Protein AF-A0A2U1K9F3-F1 (afdb_monomer)

pLDDT: mean 85.96, std 15.32, range [48.97, 97.88]

Mean predicted aligned error: 7.22 Å

InterPro domains:
  IPR051348 U-box domain-containing ubiquitin ligases [PTHR45647] (1-56)

Organism: Artemisia annua (NCBI:txid35608)

Foldseek 3Di:
DDDPVDPDPPVVLVVVVVVLVVQCVDPDPVSRDDCVPPVVVSVVVVVVVVVVVDPCPVVVVVVVD

Secondary structure (DSSP, 8-state):
---TTSSS--HHHHHHHHHHHHHHT-SSTTTSPPIIIIIHHHHHHHHHHHHHHS-THHHHHHHT-

Structure (mmCIF, N/CA/C/O backbone):
data_AF-A0A2U1K9F3-F1
#
_entry.id   AF-A0A2U1K9F3-F1
#
loop_
_atom_site.group_PDB
_atom_site.id
_atom_site.type_symbol
_atom_site.label_atom_id
_atom_site.label_alt_id
_atom_site.label_comp_id
_atom_site.label_asym_id
_atom_site.label_entity_id
_atom_site.label_seq_id
_atom_site.pdbx_PDB_ins_code
_atom_site.Cartn_x
_atom_site.Cartn_y
_atom_site.Cartn_z
_atom_site.occupancy
_atom_site.B_iso_or_equiv
_atom_site.auth_seq_id
_atom_site.auth_comp_id
_atom_site.auth_asym_id
_atom_site.auth_atom_id
_atom_site.pdbx_PDB_model_num
ATOM 1 N N . MET A 1 1 ? 5.829 10.833 -3.081 1.00 70.56 1 MET A N 1
ATOM 2 C CA . MET A 1 1 ? 6.692 10.946 -4.274 1.00 70.56 1 MET A CA 1
ATOM 3 C C . MET A 1 1 ? 7.154 9.538 -4.607 1.00 70.56 1 MET A C 1
ATOM 5 O O . MET A 1 1 ? 7.597 8.872 -3.679 1.00 70.56 1 MET A O 1
ATOM 9 N N . LEU A 1 2 ? 6.946 9.064 -5.840 1.00 85.56 2 LEU A N 1
ATOM 10 C CA . LEU A 1 2 ? 7.468 7.765 -6.295 1.00 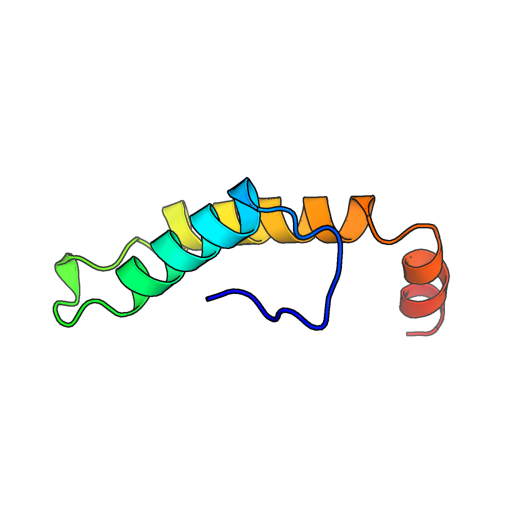85.56 2 LEU A CA 1
ATOM 11 C C . LEU A 1 2 ? 8.937 7.921 -6.701 1.00 85.56 2 LEU A C 1
ATOM 13 O O . LEU A 1 2 ? 9.370 9.042 -6.978 1.00 85.56 2 LEU A O 1
ATOM 17 N N . ASP A 1 3 ? 9.694 6.827 -6.693 1.00 88.94 3 ASP A N 1
ATOM 18 C CA . ASP A 1 3 ? 11.110 6.851 -7.065 1.00 88.94 3 ASP A CA 1
ATOM 19 C C . ASP A 1 3 ? 11.249 7.176 -8.565 1.00 88.94 3 ASP A C 1
ATOM 21 O O . ASP A 1 3 ? 10.758 6.405 -9.395 1.00 88.94 3 ASP A O 1
ATOM 25 N N . PRO A 1 4 ? 11.902 8.295 -8.933 1.00 88.44 4 PRO A N 1
ATOM 26 C CA . PRO A 1 4 ? 12.089 8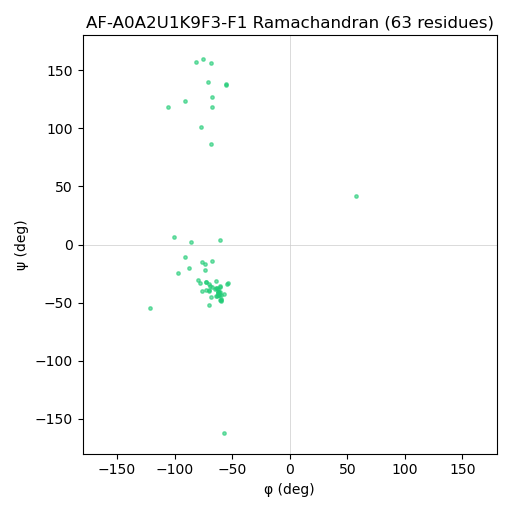.672 -10.331 1.00 88.44 4 PRO A CA 1
ATOM 27 C C . PRO A 1 4 ? 13.026 7.727 -11.100 1.00 88.44 4 PRO A C 1
ATOM 29 O O . PRO A 1 4 ? 13.065 7.787 -12.325 1.00 88.44 4 PRO A O 1
ATOM 32 N N . SER A 1 5 ? 13.786 6.875 -10.407 1.00 91.94 5 SER A N 1
ATOM 33 C CA . SER A 1 5 ? 14.742 5.936 -11.010 1.00 91.94 5 SER A CA 1
ATOM 34 C C . SER A 1 5 ? 14.066 4.715 -11.638 1.00 91.94 5 SER A C 1
ATOM 36 O O . SER A 1 5 ? 14.702 3.993 -12.403 1.00 91.94 5 SER A O 1
ATOM 38 N N . VAL A 1 6 ? 12.792 4.469 -11.315 1.00 85.69 6 VAL A N 1
ATOM 39 C CA . VAL A 1 6 ? 12.011 3.349 -11.849 1.00 85.69 6 VAL A CA 1
ATOM 40 C C . VAL A 1 6 ? 11.011 3.890 -12.881 1.00 85.69 6 VAL A C 1
ATOM 42 O O . VAL A 1 6 ? 10.164 4.714 -12.524 1.00 85.69 6 VAL A O 1
ATOM 45 N N . PRO A 1 7 ? 11.105 3.475 -14.158 1.00 85.25 7 PRO A N 1
ATOM 46 C CA . PRO A 1 7 ? 10.128 3.841 -15.177 1.00 85.2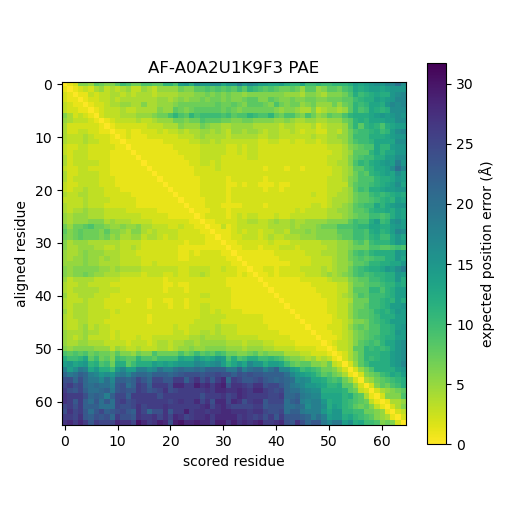5 7 PRO A CA 1
ATOM 47 C C . PRO A 1 7 ? 8.822 3.045 -15.013 1.00 85.25 7 PRO A C 1
ATOM 49 O O . PRO A 1 7 ? 8.810 1.983 -14.397 1.00 85.25 7 PRO A O 1
ATOM 52 N N . ASP A 1 8 ? 7.730 3.562 -15.584 1.00 86.19 8 ASP A N 1
ATOM 53 C CA . ASP A 1 8 ? 6.455 2.845 -15.760 1.00 86.19 8 ASP A CA 1
ATOM 54 C C . ASP A 1 8 ? 5.804 2.309 -14.472 1.00 86.19 8 ASP A C 1
ATOM 56 O O . ASP A 1 8 ? 5.258 1.206 -14.428 1.00 86.19 8 ASP A O 1
ATOM 60 N N . TRP A 1 9 ? 5.825 3.111 -13.403 1.00 87.69 9 TRP A N 1
ATOM 61 C CA . TRP A 1 9 ? 5.096 2.785 -12.177 1.00 87.69 9 TRP A CA 1
ATOM 62 C C . TRP A 1 9 ? 3.602 2.540 -12.448 1.00 87.69 9 TRP A C 1
ATOM 64 O O . TRP A 1 9 ? 2.972 3.370 -13.112 1.00 87.69 9 TRP A O 1
ATOM 74 N N . PRO A 1 10 ? 2.996 1.505 -11.835 1.00 91.81 10 PRO A N 1
ATOM 75 C CA . PRO A 1 10 ? 1.544 1.359 -11.776 1.00 91.81 10 PRO A CA 1
ATOM 76 C C . PRO A 1 10 ? 0.983 2.463 -10.872 1.00 91.81 10 PRO A C 1
ATOM 78 O O . PRO A 1 10 ? 0.908 2.334 -9.650 1.00 91.81 10 PRO A O 1
ATOM 81 N N . GLN A 1 11 ? 0.728 3.628 -11.469 1.00 90.94 11 GLN A N 1
ATOM 82 C CA . GLN A 1 11 ? 0.547 4.880 -10.739 1.00 90.94 11 GLN A CA 1
ATOM 83 C C . GLN A 1 11 ? -0.705 4.843 -9.856 1.00 90.94 11 GLN A C 1
ATOM 85 O O . GLN A 1 11 ? -0.663 5.319 -8.719 1.00 90.94 11 GLN A O 1
ATOM 90 N N . ASP A 1 12 ? -1.779 4.222 -10.345 1.00 92.31 12 ASP A N 1
ATOM 91 C CA . ASP A 1 12 ? -3.045 4.081 -9.629 1.00 92.31 12 ASP A CA 1
ATOM 92 C C . ASP A 1 12 ? -2.913 3.145 -8.424 1.00 92.31 12 ASP A C 1
ATOM 94 O O . ASP A 1 12 ? -3.343 3.483 -7.317 1.00 92.31 12 ASP A O 1
ATOM 98 N N . GLU A 1 13 ? -2.252 2.000 -8.586 1.00 93.69 13 GLU A N 1
ATOM 99 C CA . GLU A 1 13 ? -2.037 1.035 -7.511 1.00 93.69 13 GLU A CA 1
ATOM 100 C C . GLU A 1 13 ? -1.016 1.525 -6.492 1.00 93.69 13 GLU A C 1
ATOM 102 O O . GLU A 1 13 ? -1.236 1.379 -5.288 1.00 93.69 13 GLU A O 1
ATOM 107 N N . ALA A 1 14 ? 0.053 2.182 -6.942 1.00 93.50 14 ALA A N 1
ATOM 108 C CA . ALA A 1 14 ? 1.023 2.813 -6.056 1.00 93.50 14 ALA A CA 1
ATOM 109 C C . ALA A 1 14 ? 0.366 3.918 -5.212 1.00 93.50 14 ALA A C 1
ATOM 111 O O . ALA A 1 14 ? 0.619 4.031 -4.009 1.00 93.50 14 ALA A O 1
ATOM 112 N N . LEU A 1 15 ? -0.520 4.716 -5.814 1.00 94.31 15 LEU A N 1
ATOM 113 C CA . LEU A 1 15 ? -1.272 5.755 -5.116 1.00 94.31 15 LEU A CA 1
ATOM 114 C C . LEU A 1 15 ? -2.323 5.167 -4.164 1.00 94.31 15 LEU A C 1
ATOM 116 O O . LEU A 1 15 ? -2.485 5.669 -3.049 1.00 94.31 15 LEU A O 1
ATOM 120 N N . GLY A 1 16 ? -3.008 4.095 -4.566 1.00 94.44 16 GLY A N 1
ATOM 121 C CA . GLY A 1 16 ? -3.920 3.338 -3.708 1.00 94.44 16 GLY A CA 1
ATOM 122 C C . GLY A 1 16 ? -3.209 2.773 -2.478 1.00 94.44 16 GLY A C 1
ATOM 123 O O . GLY A 1 16 ? -3.645 2.999 -1.347 1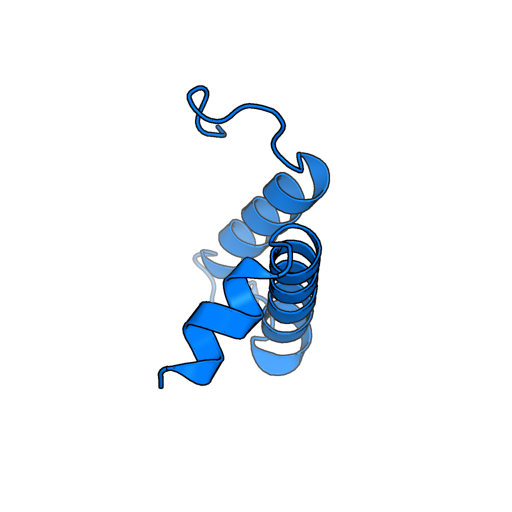.00 94.44 16 GLY A O 1
ATOM 124 N N . PHE A 1 17 ? -2.052 2.143 -2.684 1.00 95.38 17 PHE A N 1
ATOM 125 C CA . PHE A 1 17 ? -1.222 1.610 -1.609 1.00 95.38 17 PHE A CA 1
ATOM 126 C C . PHE A 1 17 ? -0.725 2.708 -0.662 1.00 95.38 17 PHE A C 1
ATOM 128 O O .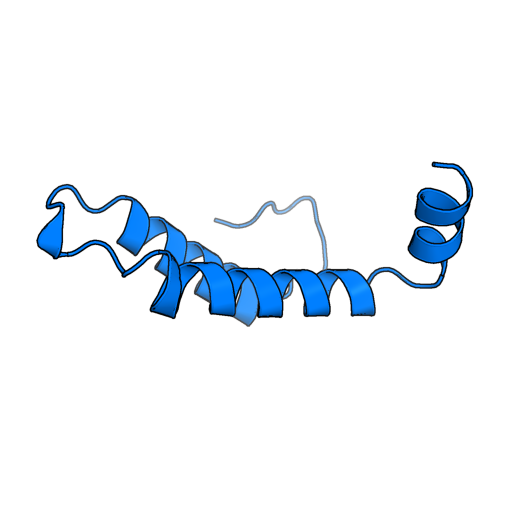 PHE A 1 17 ? -0.814 2.562 0.557 1.00 95.38 17 PHE A O 1
ATOM 135 N N . ALA A 1 18 ? -0.273 3.847 -1.196 1.00 95.31 18 ALA A N 1
ATOM 136 C CA . ALA A 1 18 ? 0.167 4.976 -0.380 1.00 95.31 18 ALA A CA 1
ATOM 137 C C . ALA A 1 18 ? -0.961 5.535 0.507 1.00 95.31 18 ALA A C 1
ATOM 139 O O . ALA A 1 18 ? -0.731 5.843 1.679 1.00 95.31 18 ALA A O 1
ATOM 140 N N . LYS A 1 19 ? -2.190 5.635 -0.020 1.00 95.50 19 LYS A N 1
ATOM 141 C CA . LYS A 1 19 ? -3.369 6.048 0.761 1.00 95.50 19 LYS A CA 1
ATOM 142 C C . LYS A 1 19 ? -3.687 5.050 1.873 1.00 95.50 19 LYS A C 1
ATOM 144 O O . LYS A 1 19 ? -3.918 5.469 3.005 1.00 95.50 19 LYS A O 1
ATOM 149 N N . LEU A 1 20 ? -3.650 3.750 1.576 1.00 96.81 20 LEU A N 1
ATOM 150 C CA . LEU A 1 20 ? -3.862 2.703 2.576 1.00 96.81 20 LEU A CA 1
ATOM 151 C C . LEU A 1 20 ? -2.795 2.759 3.681 1.00 96.81 20 LEU A C 1
ATOM 153 O O . LEU A 1 20 ? -3.122 2.692 4.864 1.00 96.81 20 LEU A O 1
ATOM 157 N N . ALA A 1 21 ? -1.525 2.943 3.312 1.00 96.56 21 ALA A N 1
ATOM 158 C CA . ALA A 1 21 ? -0.423 3.069 4.262 1.00 96.56 21 ALA A CA 1
ATOM 159 C C . ALA A 1 21 ? -0.583 4.294 5.179 1.00 96.56 21 ALA A C 1
ATOM 161 O O . ALA A 1 21 ? -0.356 4.191 6.385 1.00 96.56 21 ALA A O 1
ATOM 162 N N . LEU A 1 22 ? -1.032 5.429 4.631 1.00 96.38 22 LEU A N 1
ATOM 163 C CA . LEU A 1 22 ? -1.376 6.624 5.409 1.00 96.38 22 LEU A CA 1
ATOM 164 C C . LEU A 1 22 ? -2.481 6.336 6.430 1.00 96.38 22 LEU A C 1
ATOM 166 O O . LEU A 1 22 ? -2.318 6.663 7.603 1.00 96.38 22 LEU A O 1
ATOM 170 N N . GLN A 1 23 ? -3.553 5.656 6.017 1.00 96.38 23 GLN A N 1
ATOM 171 C CA . GLN A 1 23 ? -4.640 5.265 6.920 1.00 96.38 23 GLN A CA 1
ATOM 172 C C . GLN A 1 23 ? -4.158 4.315 8.030 1.00 96.38 23 GLN A C 1
ATOM 174 O O . GLN A 1 23 ? -4.562 4.436 9.186 1.00 96.38 23 GLN A O 1
ATOM 179 N N . CYS A 1 24 ? -3.248 3.390 7.720 1.00 97.50 24 CYS A N 1
ATOM 180 C CA . CYS A 1 24 ? -2.616 2.527 8.722 1.00 97.50 24 CYS A CA 1
ATOM 181 C C . CYS A 1 24 ? -1.757 3.312 9.731 1.00 97.50 24 CYS A C 1
ATOM 183 O O . CYS A 1 24 ? -1.657 2.911 10.894 1.00 97.50 24 CYS A O 1
ATOM 185 N N . ALA A 1 25 ? -1.153 4.422 9.302 1.00 97.00 25 ALA A N 1
ATOM 186 C CA . ALA A 1 25 ? -0.285 5.274 10.111 1.00 97.00 25 ALA A CA 1
ATOM 187 C C . ALA A 1 25 ? -1.037 6.341 10.932 1.00 97.00 25 ALA A C 1
ATOM 189 O O . ALA A 1 25 ? -0.398 7.117 11.646 1.00 97.00 25 ALA A O 1
ATOM 190 N N . GLU A 1 26 ? -2.374 6.372 10.887 1.00 97.25 26 GLU A N 1
ATOM 191 C CA . GLU A 1 26 ? -3.180 7.330 11.649 1.00 97.25 26 GLU A CA 1
ATOM 192 C C . GLU A 1 26 ? -2.865 7.286 13.155 1.00 97.25 26 GLU A C 1
ATOM 194 O O . GLU A 1 26 ? -2.718 6.222 13.775 1.00 97.25 26 GLU A O 1
ATOM 199 N N . LEU A 1 27 ? -2.782 8.465 13.779 1.00 96.19 27 LEU A N 1
ATOM 200 C CA . LEU A 1 27 ? -2.451 8.614 15.205 1.00 96.19 27 LEU A CA 1
ATOM 201 C C . LEU A 1 27 ? -3.476 7.917 16.106 1.00 96.19 27 LEU A C 1
ATOM 203 O O . LEU A 1 27 ? -3.134 7.332 17.136 1.00 96.19 27 LEU A O 1
ATOM 207 N N . LYS A 1 28 ? -4.747 7.965 15.713 1.00 96.69 28 LYS A N 1
ATOM 208 C CA . LYS A 1 28 ? -5.855 7.388 16.468 1.00 96.69 28 LYS A CA 1
ATOM 209 C C . LYS A 1 28 ? -6.092 5.951 16.026 1.00 96.69 28 LYS A C 1
ATOM 211 O O . LYS A 1 28 ? -6.422 5.682 14.878 1.00 96.69 28 LYS A O 1
ATOM 216 N N . ARG A 1 29 ? -6.039 5.021 16.985 1.00 93.44 29 ARG A N 1
ATOM 217 C CA . ARG A 1 29 ? -6.252 3.585 16.732 1.00 93.44 29 ARG A CA 1
ATOM 218 C C . ARG A 1 29 ? -7.582 3.275 16.033 1.00 93.44 29 ARG A C 1
ATOM 220 O O . ARG A 1 29 ? -7.634 2.337 15.254 1.00 93.44 29 ARG A O 1
ATOM 227 N N . LYS A 1 30 ? -8.637 4.040 16.325 1.00 94.44 30 LYS A N 1
ATOM 228 C CA . LYS A 1 30 ? -9.982 3.833 15.766 1.00 94.44 30 LYS A CA 1
ATOM 229 C C . LYS A 1 30 ? -10.124 4.237 14.295 1.00 94.44 30 LYS A C 1
ATOM 231 O O . LYS A 1 30 ? -11.049 3.767 13.651 1.00 94.44 30 LYS A O 1
ATOM 236 N N . ASP A 1 31 ? -9.243 5.110 13.808 1.00 96.19 31 ASP A N 1
ATOM 237 C CA . ASP A 1 31 ? -9.289 5.617 12.433 1.00 96.19 31 ASP A CA 1
ATOM 238 C C . ASP A 1 31 ? -8.449 4.727 11.495 1.00 96.19 31 ASP A C 1
ATOM 240 O O . ASP A 1 31 ? -8.557 4.823 10.275 1.00 96.19 31 ASP A O 1
ATOM 244 N N . ARG A 1 32 ? -7.652 3.809 12.067 1.00 97.88 32 ARG A N 1
ATOM 245 C CA . ARG A 1 32 ? -6.915 2.798 11.309 1.00 97.88 32 ARG A CA 1
ATOM 246 C C . ARG A 1 32 ? -7.872 1.746 10.747 1.00 97.88 32 ARG A C 1
ATOM 248 O O . ARG A 1 32 ? -8.779 1.306 11.460 1.00 97.88 32 ARG A O 1
ATOM 255 N N . PRO A 1 33 ? -7.645 1.295 9.507 1.00 97.44 33 PRO A N 1
ATOM 256 C CA . PRO A 1 33 ? -8.474 0.285 8.874 1.00 97.44 33 PRO A CA 1
ATOM 257 C C . PRO A 1 33 ? -8.309 -1.082 9.549 1.00 97.44 33 PRO A C 1
ATOM 259 O O . PRO A 1 33 ? -7.288 -1.385 10.172 1.00 97.44 33 PRO A O 1
ATOM 262 N N . ASP A 1 34 ? -9.325 -1.930 9.401 1.00 97.25 34 ASP A N 1
ATOM 263 C CA . ASP A 1 34 ? -9.284 -3.302 9.897 1.00 97.25 34 ASP A CA 1
ATOM 264 C C . ASP A 1 34 ? -8.259 -4.125 9.104 1.00 97.25 34 ASP A C 1
ATOM 266 O O . ASP A 1 34 ? -8.299 -4.187 7.870 1.00 97.25 34 ASP A O 1
ATOM 270 N N . LEU A 1 35 ? -7.343 -4.772 9.827 1.00 96.00 35 LEU A N 1
ATOM 271 C CA . LEU A 1 35 ? -6.270 -5.551 9.222 1.00 96.00 35 LEU A CA 1
ATOM 272 C C . LEU A 1 35 ? -6.822 -6.696 8.363 1.00 96.00 35 LEU A C 1
ATOM 274 O O . LEU A 1 35 ? -6.394 -6.865 7.227 1.00 96.00 35 LEU A O 1
ATOM 278 N N . GLY A 1 36 ? -7.780 -7.464 8.883 1.00 95.94 36 GLY A N 1
ATOM 279 C CA . GLY A 1 36 ? -8.295 -8.659 8.216 1.00 95.94 36 GLY A CA 1
ATOM 280 C C . GLY A 1 36 ? -9.277 -8.356 7.090 1.00 95.94 36 GLY A C 1
ATOM 281 O O . GLY A 1 36 ? -9.327 -9.089 6.107 1.00 95.94 36 GLY A O 1
ATOM 282 N N . LYS A 1 37 ? -10.056 -7.283 7.225 1.00 96.50 37 LYS A N 1
ATOM 283 C CA . LYS A 1 37 ? -11.153 -6.966 6.302 1.00 96.50 37 LYS A CA 1
ATOM 284 C C . LYS A 1 37 ? -10.785 -5.961 5.221 1.00 96.50 37 LYS A C 1
ATOM 286 O O . LYS A 1 37 ? -11.450 -5.944 4.193 1.00 96.50 37 LYS A O 1
ATOM 291 N N . VAL A 1 38 ? -9.787 -5.110 5.457 1.00 96.81 38 VAL A N 1
ATOM 292 C CA . VAL A 1 38 ? -9.428 -4.024 4.533 1.00 96.81 38 VAL A CA 1
ATOM 293 C C . VAL A 1 38 ? -7.986 -4.157 4.067 1.00 96.81 38 VAL A C 1
ATOM 295 O O . VAL A 1 38 ? -7.737 -4.218 2.868 1.00 96.81 38 VAL A O 1
ATOM 298 N N . VAL A 1 39 ? -7.034 -4.247 4.999 1.00 97.12 39 VAL A N 1
ATOM 299 C CA . VAL A 1 39 ? -5.607 -4.219 4.647 1.00 97.12 39 VAL A CA 1
ATOM 300 C C . VAL A 1 39 ? -5.183 -5.496 3.923 1.00 97.12 39 VAL A C 1
ATOM 302 O O . VAL A 1 39 ? -4.606 -5.419 2.843 1.00 97.12 39 VAL A O 1
ATOM 305 N N . LEU A 1 40 ? -5.473 -6.673 4.489 1.00 97.44 40 LEU A N 1
ATOM 306 C CA . LEU A 1 40 ? -5.054 -7.947 3.897 1.00 97.44 40 LEU A CA 1
ATOM 307 C C . LEU A 1 40 ? -5.646 -8.194 2.496 1.00 97.44 40 LEU A C 1
ATOM 309 O O . LEU A 1 40 ? -4.877 -8.599 1.625 1.00 97.44 40 LEU A O 1
ATOM 313 N N . PRO A 1 41 ? -6.941 -7.931 2.226 1.00 97.31 41 PRO A N 1
ATOM 314 C CA . PRO A 1 41 ? -7.487 -8.068 0.876 1.00 97.31 41 PRO A CA 1
ATOM 315 C C . PRO A 1 41 ? -6.814 -7.153 -0.153 1.00 97.31 41 PRO A C 1
ATOM 317 O O . PRO A 1 41 ? -6.508 -7.606 -1.253 1.00 97.31 41 PRO A O 1
ATOM 320 N N . GLU A 1 42 ? -6.523 -5.897 0.201 1.00 97.00 42 GLU A N 1
ATOM 321 C CA . GLU A 1 42 ? -5.869 -4.972 -0.734 1.00 97.00 42 GLU A CA 1
ATOM 322 C C . GLU A 1 42 ? -4.408 -5.363 -0.990 1.00 97.00 42 GLU A C 1
ATOM 324 O O . GLU A 1 42 ? -3.948 -5.347 -2.130 1.00 97.00 42 GLU A O 1
ATOM 329 N N . LEU A 1 43 ? -3.684 -5.803 0.045 1.00 96.75 43 LEU A N 1
ATOM 330 C CA . LEU A 1 43 ? -2.329 -6.336 -0.116 1.00 96.75 43 LEU A CA 1
ATOM 331 C C . LEU A 1 43 ? -2.299 -7.607 -0.971 1.00 96.75 43 LEU A C 1
ATOM 333 O O . LEU A 1 43 ? -1.369 -7.786 -1.753 1.00 96.75 43 LEU A O 1
ATOM 337 N N . ALA A 1 44 ? -3.301 -8.482 -0.843 1.00 95.88 44 ALA A N 1
ATOM 338 C CA . ALA A 1 44 ? -3.420 -9.671 -1.681 1.00 95.88 44 ALA A CA 1
ATOM 339 C C . ALA A 1 44 ? -3.621 -9.292 -3.157 1.00 95.88 44 ALA A C 1
ATOM 341 O O . ALA A 1 44 ? -2.909 -9.812 -4.009 1.00 95.88 44 ALA A O 1
ATOM 342 N N . ARG A 1 45 ? -4.491 -8.315 -3.449 1.00 95.69 45 ARG A N 1
ATOM 343 C CA . ARG A 1 45 ? -4.684 -7.791 -4.811 1.00 95.69 45 ARG A CA 1
ATOM 344 C C . ARG A 1 45 ? -3.389 -7.212 -5.398 1.00 95.69 45 ARG A C 1
ATOM 346 O O . ARG A 1 45 ? -3.072 -7.462 -6.556 1.00 95.69 45 ARG A O 1
ATOM 353 N N . LEU A 1 46 ? -2.628 -6.451 -4.604 1.00 94.62 46 LEU A N 1
ATOM 354 C CA . LEU A 1 46 ? -1.340 -5.879 -5.024 1.00 94.62 46 LEU A CA 1
ATOM 355 C C . LEU A 1 46 ? -0.263 -6.949 -5.244 1.00 94.62 46 LEU A C 1
ATOM 357 O O . LEU A 1 46 ? 0.546 -6.826 -6.163 1.00 94.62 46 LEU A O 1
ATOM 361 N N . ARG A 1 47 ? -0.251 -8.004 -4.420 1.00 92.50 47 ARG A N 1
ATOM 362 C CA . ARG A 1 47 ? 0.606 -9.175 -4.635 1.00 92.5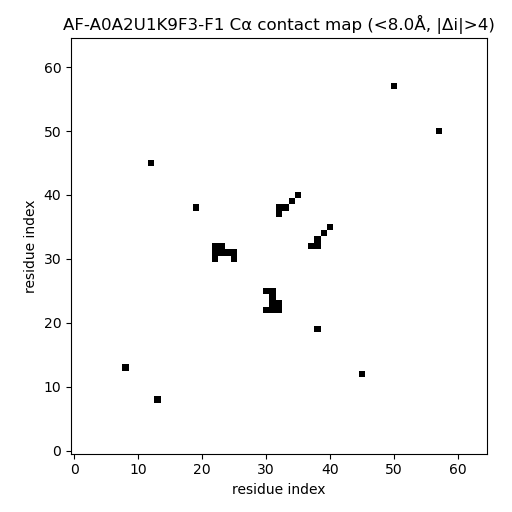0 47 ARG A CA 1
ATOM 363 C C . ARG A 1 47 ? 0.283 -9.827 -5.975 1.00 92.50 47 ARG A C 1
ATOM 365 O O . ARG A 1 47 ? 1.213 -10.086 -6.729 1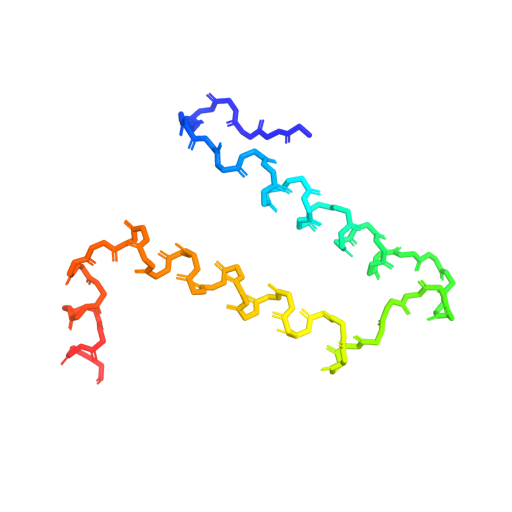.00 92.50 47 ARG A O 1
ATOM 372 N N . ASP A 1 48 ? -0.993 -10.060 -6.262 1.00 91.88 48 ASP A N 1
ATOM 373 C CA . ASP A 1 48 ? -1.419 -10.735 -7.490 1.00 91.88 48 ASP A CA 1
ATOM 374 C C . ASP A 1 48 ? -1.016 -9.912 -8.730 1.00 91.88 48 ASP A C 1
ATOM 376 O O . ASP A 1 48 ? -0.415 -10.455 -9.652 1.00 91.88 48 ASP A O 1
ATOM 380 N N . LEU A 1 49 ? -1.172 -8.581 -8.692 1.00 90.69 49 LEU A N 1
ATOM 381 C CA . LEU A 1 49 ? -0.646 -7.669 -9.723 1.00 90.69 49 LEU A CA 1
ATOM 382 C C . LEU A 1 49 ? 0.882 -7.796 -9.907 1.00 90.69 49 LEU A C 1
ATOM 384 O O . LEU A 1 49 ? 1.406 -7.810 -11.023 1.00 90.69 49 LEU A O 1
ATOM 388 N N . GLY A 1 50 ? 1.624 -7.891 -8.801 1.00 87.31 50 GLY A N 1
ATOM 389 C CA . GLY A 1 50 ? 3.070 -8.113 -8.834 1.00 87.31 50 GLY A CA 1
ATOM 390 C C . GLY A 1 50 ? 3.439 -9.467 -9.446 1.00 87.31 50 GLY A C 1
ATOM 391 O O . GLY A 1 50 ? 4.409 -9.562 -10.193 1.00 87.31 50 GLY A O 1
ATOM 392 N N . GLN A 1 51 ? 2.646 -10.504 -9.179 1.00 86.06 51 GLN A N 1
ATOM 393 C CA . GLN A 1 51 ? 2.840 -11.842 -9.735 1.00 86.06 51 GLN A CA 1
ATOM 394 C C . GLN A 1 51 ? 2.481 -11.922 -11.220 1.00 86.06 51 GLN A C 1
ATOM 396 O O . GLN A 1 51 ? 3.131 -12.663 -11.941 1.00 86.06 51 GLN A O 1
ATOM 401 N N . GLU A 1 52 ? 1.501 -11.155 -11.694 1.00 82.19 52 GLU A N 1
ATOM 402 C CA . GLU A 1 52 ? 1.184 -11.054 -13.125 1.00 82.19 52 GLU A CA 1
ATOM 403 C C . GLU A 1 52 ? 2.287 -10.329 -13.912 1.00 82.19 52 GLU A C 1
ATOM 405 O O . GLU A 1 52 ? 2.579 -10.688 -15.053 1.00 82.19 52 GLU A O 1
ATOM 410 N N . SER A 1 53 ? 2.921 -9.317 -13.307 1.00 73.62 53 SER A N 1
ATOM 411 C CA . SER A 1 53 ? 3.997 -8.546 -13.952 1.00 73.62 53 SER A CA 1
ATOM 412 C C . SER A 1 53 ? 5.352 -9.261 -13.930 1.00 73.62 53 SER A C 1
ATOM 414 O O . SER A 1 53 ? 6.151 -9.125 -14.861 1.00 73.62 53 SER A O 1
ATOM 416 N N . MET A 1 54 ? 5.613 -10.075 -12.906 1.00 66.12 54 MET A N 1
ATOM 417 C CA . MET A 1 54 ? 6.721 -11.022 -12.910 1.00 66.12 54 MET A CA 1
ATOM 418 C C . MET A 1 54 ? 6.327 -12.222 -13.777 1.00 66.12 54 MET A C 1
ATOM 420 O O . MET A 1 54 ? 5.607 -13.102 -13.326 1.00 66.12 54 MET A O 1
ATOM 424 N N . GLY A 1 55 ? 6.815 -12.282 -15.022 1.00 62.62 55 GLY A N 1
ATOM 425 C CA . GLY A 1 55 ? 6.704 -13.482 -15.869 1.00 62.62 55 GLY A CA 1
ATOM 426 C C . GLY A 1 55 ? 7.320 -14.744 -15.216 1.00 62.62 55 GLY A C 1
ATOM 427 O O . GLY A 1 55 ? 7.604 -14.746 -14.020 1.00 62.62 55 GLY A O 1
ATOM 428 N N . PRO A 1 56 ? 7.637 -15.824 -15.961 1.00 59.00 56 PRO A N 1
ATOM 429 C CA . PRO A 1 56 ? 8.002 -17.147 -15.405 1.00 59.00 56 PRO A CA 1
ATOM 430 C C . PRO A 1 56 ? 9.255 -17.190 -14.498 1.00 59.00 56 PRO A C 1
ATOM 432 O O . PRO A 1 56 ? 9.662 -18.252 -14.040 1.00 59.00 56 PRO A O 1
ATOM 435 N N . PHE A 1 57 ? 9.873 -16.049 -14.200 1.00 56.84 57 PHE A N 1
ATOM 436 C CA . PHE A 1 57 ? 10.900 -15.883 -13.181 1.00 56.84 57 PHE A CA 1
ATOM 437 C C . PHE A 1 57 ? 10.475 -16.391 -11.786 1.00 56.84 57 PHE A C 1
ATOM 439 O O . PHE A 1 57 ? 11.309 -16.932 -11.060 1.00 56.84 57 PHE A O 1
ATOM 446 N N . THR A 1 58 ? 9.192 -16.290 -11.415 1.00 56.62 58 THR A N 1
ATOM 447 C CA . THR A 1 58 ? 8.677 -16.802 -10.127 1.00 56.62 58 THR A CA 1
ATOM 448 C C . THR A 1 58 ? 8.592 -18.332 -10.068 1.00 56.62 58 THR A C 1
ATOM 450 O O . THR A 1 58 ? 8.874 -18.896 -9.012 1.00 56.62 58 THR A O 1
ATOM 453 N N . GLU A 1 59 ? 8.322 -19.024 -11.181 1.00 51.94 59 GLU A N 1
ATOM 454 C CA . GLU A 1 59 ? 8.352 -20.501 -11.248 1.00 51.94 59 GLU A CA 1
ATOM 455 C C . GLU A 1 59 ? 9.743 -21.058 -10.907 1.00 51.94 59 GLU A C 1
ATOM 457 O O . GLU A 1 59 ? 9.869 -22.090 -10.246 1.00 51.94 59 GLU A O 1
ATOM 462 N N . VAL A 1 60 ? 10.805 -20.346 -11.303 1.00 56.12 60 VAL A N 1
ATOM 463 C CA . VAL A 1 60 ? 12.187 -20.758 -11.017 1.00 56.12 60 VAL A CA 1
ATOM 464 C C . VAL A 1 60 ? 12.553 -20.476 -9.558 1.00 56.12 60 VAL A C 1
ATOM 466 O O . VAL A 1 60 ? 13.186 -21.312 -8.922 1.00 56.12 60 VAL A O 1
ATOM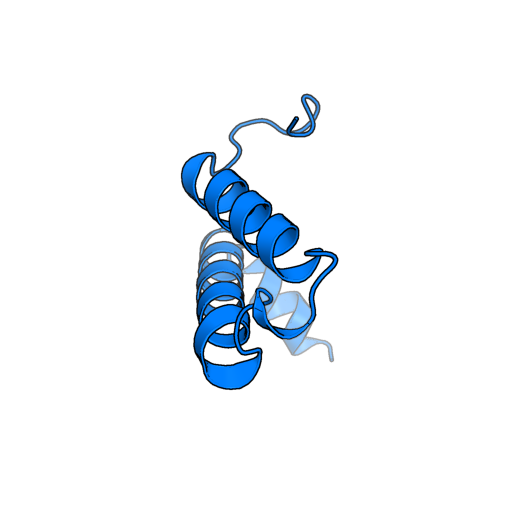 469 N N . PHE A 1 61 ? 12.139 -19.338 -8.993 1.00 52.66 61 PHE A N 1
ATOM 470 C CA . PHE A 1 61 ? 12.485 -18.988 -7.609 1.00 52.66 61 PHE A CA 1
ATOM 471 C C . PHE A 1 61 ? 11.772 -19.869 -6.568 1.00 52.66 61 PHE A C 1
ATOM 473 O O . PHE A 1 61 ? 12.371 -20.192 -5.546 1.00 52.66 61 PHE A O 1
ATOM 480 N N . PHE A 1 62 ? 10.530 -20.295 -6.830 1.00 54.59 62 PHE A N 1
ATOM 481 C CA . PHE A 1 62 ? 9.783 -21.187 -5.932 1.00 54.59 62 PHE A CA 1
ATOM 482 C C . PHE A 1 62 ? 10.030 -22.684 -6.185 1.00 54.59 62 PHE A C 1
ATOM 484 O O . PHE A 1 62 ? 9.823 -23.468 -5.267 1.00 54.59 62 PHE A O 1
ATOM 491 N N . SER A 1 63 ? 10.521 -23.100 -7.363 1.00 52.41 63 SER A N 1
ATOM 492 C CA . SER A 1 63 ? 10.918 -24.506 -7.603 1.00 52.41 63 SER A CA 1
ATOM 493 C C . SER A 1 63 ? 12.231 -24.913 -6.921 1.00 52.41 63 SER A C 1
ATOM 495 O O . SER A 1 63 ? 12.512 -26.105 -6.810 1.00 52.41 63 SER A O 1
ATOM 497 N N . PHE A 1 64 ? 13.056 -23.951 -6.495 1.00 53.41 64 PHE A N 1
ATOM 498 C CA . PHE A 1 64 ? 14.342 -24.210 -5.829 1.00 53.41 64 PHE A CA 1
ATOM 499 C C . PHE A 1 64 ? 14.300 -24.068 -4.295 1.00 53.41 64 PHE A C 1
ATOM 501 O O . PHE A 1 64 ? 15.351 -24.178 -3.658 1.00 53.41 64 PHE A O 1
ATOM 508 N N . SER A 1 65 ? 13.119 -23.858 -3.700 1.00 48.97 65 SER A N 1
ATOM 509 C CA . SER A 1 65 ? 12.915 -23.835 -2.242 1.00 48.97 65 SER A CA 1
ATOM 510 C C . SER A 1 65 ? 12.134 -25.039 -1.736 1.00 48.97 65 SER A C 1
ATOM 512 O O . SER A 1 65 ? 11.192 -25.474 -2.428 1.00 48.97 65 SER A O 1
#

Sequence (65 aa):
MLDPSVPDWPQDEALGFAKLA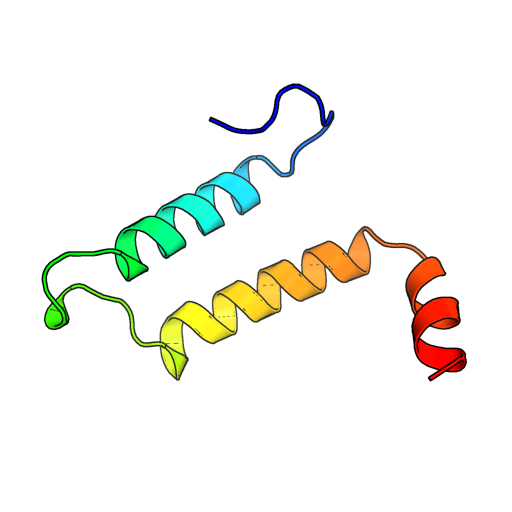LQCAELKRKDRPDLGKVVLPELARLRDLGQESMGPFTEVFFSFS

Solvent-accessible surface area (backbone atoms only — not comparable to full-atom values): 4056 Å² total; per-residue (Å²): 135,78,69,85,89,56,79,88,66,62,61,67,60,54,51,51,50,52,52,53,52,50,36,63,65,43,92,49,77,85,70,28,68,51,58,79,79,48,48,48,56,53,52,50,54,53,48,50,55,51,53,68,72,48,55,78,66,56,62,58,63,58,70,77,104

Radius of gyration: 15.04 Å; Cα contacts (8 Å, |Δi|>4): 17; chains: 1; bounding box: 26×36×33 Å